Protein AF-A0A377DR94-F1 (afdb_monomer_lite)

Secondary structure (DSSP, 8-state):
--HHHHHHHHHHHTTS-HHHHHH----HHHHHT-HHHHHHHHHHHHHHHHHHHHHSPPGGG-----GGGS------PPPPPTT--HHHHHHT-HHHHHHHHHHHHHHHHHHHHHH-S---HHHHHHHHHHHHHHHHSSHHHHHHHHHHHHHHTHHHHHHHHHHHH--

InterPro domains:
  IPR006160 Short chain fatty acid transporter AtoE [PF02667] (21-165)
  IPR006160 Short chain fatty acid transporter AtoE [PTHR41983] (20-165)

Organism: Escherichia coli (NCBI:txid562)

pLDDT: mean 79.24, std 15.65, range [44.12, 96.25]

Radius of gyration: 23.61 Å; chains: 1; bounding box: 59×54×48 Å

Foldseek 3Di:
DVVVVVVVVVVVVPVPPPCCVVPNDDAPCCVCPDPVNVVVVVCCVVVVVVVVVVPDDDPVPDPDDDVVVVPPPPLLQDDDDPPDDPVVCCQNALVNLVVVLVVLVVVLVVCCVVVNPRDDPVSVVSVCVSVLSNVLSGNSSSVVVVVVVCVVCVVVVVVVCVVVVVD

Structure (mmCIF, N/CA/C/O backbone):
data_AF-A0A377DR94-F1
#
_entry.id   AF-A0A377DR94-F1
#
loop_
_atom_site.group_PDB
_atom_site.id
_atom_site.type_symbol
_atom_site.label_atom_id
_atom_site.label_alt_id
_atom_site.label_comp_id
_atom_site.label_asym_id
_atom_site.label_entity_id
_atom_site.label_seq_id
_atom_site.pdbx_PDB_ins_code
_atom_site.Cartn_x
_atom_site.Cartn_y
_atom_site.Cartn_z
_atom_site.occupancy
_atom_site.B_iso_or_equiv
_atom_site.auth_seq_id
_atom_site.auth_comp_id
_atom_site.auth_asym_id
_atom_site.auth_atom_id
_atom_site.pdbx_PDB_model_num
ATOM 1 N N . MET A 1 1 ? 35.499 15.294 22.877 1.00 47.72 1 MET A N 1
ATOM 2 C CA . MET A 1 1 ? 34.208 14.619 22.617 1.00 47.72 1 MET A CA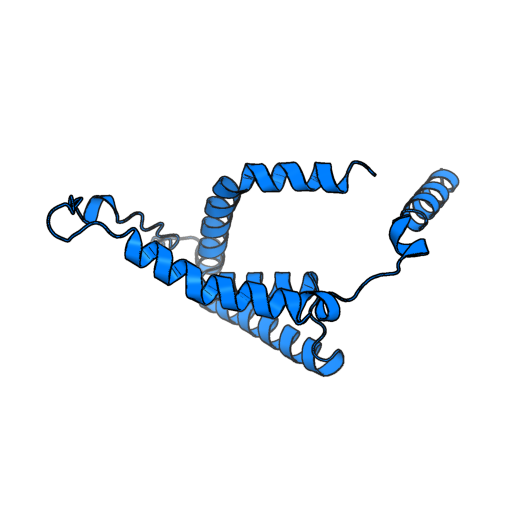 1
ATOM 3 C C . MET A 1 1 ? 33.549 15.036 21.291 1.00 47.72 1 MET A C 1
ATOM 5 O O . MET A 1 1 ? 32.654 14.334 20.855 1.00 47.72 1 MET A O 1
ATOM 9 N N . ALA A 1 2 ? 33.996 16.110 20.615 1.00 48.34 2 ALA A N 1
ATOM 10 C CA . ALA A 1 2 ? 33.492 16.495 19.284 1.00 48.34 2 ALA A CA 1
ATOM 11 C C . ALA A 1 2 ? 34.166 15.742 18.110 1.00 48.34 2 ALA A C 1
ATOM 13 O O . ALA A 1 2 ? 33.501 15.403 17.141 1.00 48.34 2 ALA A O 1
ATOM 14 N N . ALA A 1 3 ? 35.451 15.376 18.233 1.00 45.75 3 ALA A N 1
ATOM 15 C CA . ALA A 1 3 ? 36.200 14.695 17.164 1.00 45.75 3 ALA A CA 1
ATOM 16 C C . ALA A 1 3 ? 35.665 13.292 16.802 1.00 45.75 3 ALA A C 1
ATOM 18 O O . ALA A 1 3 ? 35.792 12.854 15.664 1.00 45.75 3 ALA A O 1
ATOM 19 N N . SER A 1 4 ? 35.023 12.599 17.748 1.00 52.62 4 SER A N 1
ATOM 20 C CA . SER A 1 4 ? 34.430 11.274 17.525 1.00 52.62 4 SER A CA 1
ATOM 21 C C . SER A 1 4 ? 33.108 11.322 16.752 1.00 52.62 4 SER A C 1
ATOM 23 O O . SER A 1 4 ? 32.740 10.338 16.120 1.00 52.62 4 SER A O 1
ATOM 25 N N . LEU A 1 5 ? 32.390 12.450 16.792 1.00 55.91 5 LEU A N 1
ATOM 26 C CA . LEU A 1 5 ? 31.126 12.634 16.072 1.00 55.91 5 LEU A CA 1
ATOM 27 C C . LEU A 1 5 ? 31.371 12.982 14.600 1.00 55.91 5 LEU A C 1
ATOM 29 O O . LEU A 1 5 ? 30.729 12.386 13.740 1.00 55.91 5 LEU A O 1
ATOM 33 N N . ASP A 1 6 ? 32.362 13.829 14.305 1.00 52.47 6 ASP A N 1
ATOM 34 C CA . ASP A 1 6 ? 32.765 14.129 12.923 1.00 52.47 6 ASP A CA 1
ATOM 35 C C . ASP A 1 6 ? 33.405 12.920 12.229 1.00 52.47 6 ASP A C 1
ATOM 37 O O . ASP A 1 6 ? 33.136 12.672 11.057 1.00 52.47 6 ASP A O 1
ATOM 41 N N . GLN A 1 7 ? 34.184 12.097 12.945 1.00 51.28 7 GLN A N 1
ATOM 42 C CA . GLN A 1 7 ? 34.688 10.830 12.399 1.00 51.28 7 GLN A CA 1
ATOM 43 C C . GLN A 1 7 ? 33.578 9.802 12.156 1.00 51.28 7 GLN A C 1
ATOM 45 O O . GLN A 1 7 ? 33.646 9.099 11.152 1.00 51.28 7 GLN A O 1
ATOM 50 N N . CYS A 1 8 ? 32.543 9.744 13.002 1.00 50.91 8 CYS A N 1
ATOM 51 C CA . CYS A 1 8 ? 31.351 8.924 12.752 1.00 50.91 8 CYS A CA 1
ATOM 52 C C . CYS A 1 8 ? 30.534 9.427 11.551 1.00 50.91 8 CYS A C 1
ATOM 54 O O . CYS A 1 8 ? 30.062 8.618 10.758 1.00 50.91 8 CYS A O 1
ATOM 56 N N . LEU A 1 9 ? 30.392 10.745 11.388 1.00 53.91 9 LEU A N 1
ATOM 57 C CA . LEU A 1 9 ? 29.721 11.358 10.236 1.00 53.91 9 LEU A CA 1
ATOM 58 C C . LEU A 1 9 ? 30.499 11.121 8.934 1.00 53.91 9 LEU A C 1
ATOM 60 O O . LEU A 1 9 ? 29.906 10.749 7.927 1.00 53.91 9 LEU A O 1
ATOM 64 N N . CYS A 1 10 ? 31.829 11.226 8.966 1.00 44.12 10 CYS A N 1
ATOM 65 C CA . CYS A 1 10 ? 32.697 10.913 7.826 1.00 44.12 10 CYS A CA 1
ATOM 66 C C . CYS A 1 10 ? 32.665 9.408 7.477 1.00 44.12 10 CYS A C 1
ATOM 68 O O . CYS A 1 10 ? 32.649 9.033 6.305 1.00 44.12 10 CYS A O 1
ATOM 70 N N . TRP A 1 11 ? 32.562 8.535 8.489 1.00 45.56 11 TRP A N 1
ATOM 71 C CA . TRP A 1 11 ? 32.326 7.095 8.320 1.00 45.56 11 TRP A CA 1
ATOM 72 C C . TRP A 1 11 ? 30.944 6.763 7.738 1.00 45.56 11 TRP A C 1
ATOM 74 O O . TRP A 1 11 ? 30.825 5.803 6.981 1.00 45.56 11 TRP A O 1
ATOM 84 N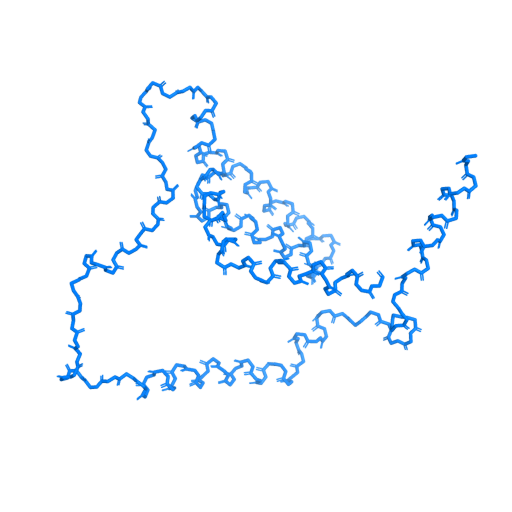 N . LEU A 1 12 ? 29.906 7.541 8.057 1.00 52.06 12 LEU A N 1
ATOM 85 C CA . LEU A 1 12 ? 28.565 7.401 7.474 1.00 52.06 12 LEU A CA 1
ATOM 86 C C . LEU A 1 12 ? 28.522 7.867 6.011 1.00 52.06 12 LEU A C 1
ATOM 88 O O . LEU A 1 12 ? 27.870 7.227 5.191 1.00 52.06 12 LEU A O 1
ATOM 92 N N . GLN A 1 13 ? 29.259 8.926 5.666 1.00 51.44 13 GLN A N 1
ATOM 93 C CA . GLN A 1 13 ? 29.323 9.469 4.304 1.00 51.44 13 GLN A CA 1
ATOM 94 C C . GLN A 1 13 ? 30.070 8.542 3.321 1.00 51.44 13 GLN A C 1
ATOM 96 O O . GLN A 1 13 ? 29.747 8.501 2.138 1.00 51.44 13 GLN A O 1
ATOM 101 N N . HIS A 1 14 ? 31.059 7.780 3.805 1.00 48.50 14 HIS A N 1
ATOM 102 C CA . HIS A 1 14 ? 31.871 6.852 3.003 1.00 48.50 14 HIS A CA 1
ATOM 103 C C . HIS A 1 14 ? 31.280 5.439 2.846 1.00 48.50 14 HIS A C 1
ATOM 105 O O . HIS A 1 14 ? 31.867 4.614 2.150 1.00 48.50 14 HIS A O 1
ATOM 111 N N . ARG A 1 15 ? 30.114 5.148 3.438 1.00 45.94 15 ARG A N 1
ATOM 112 C CA . ARG A 1 15 ? 29.371 3.888 3.230 1.00 45.94 15 ARG A CA 1
ATOM 113 C C . ARG A 1 15 ? 28.463 3.904 1.990 1.00 45.94 15 ARG A C 1
ATOM 115 O O . ARG A 1 15 ? 27.572 3.064 1.878 1.00 45.94 15 ARG A O 1
ATOM 122 N N . ALA A 1 16 ? 28.680 4.824 1.048 1.00 47.09 16 ALA A N 1
ATOM 123 C CA . ALA A 1 16 ? 28.167 4.643 -0.306 1.00 47.09 16 ALA A CA 1
ATOM 124 C C . ALA A 1 16 ? 28.729 3.319 -0.842 1.00 47.09 16 ALA A C 1
ATOM 126 O O . ALA A 1 16 ? 29.926 3.043 -0.734 1.00 47.09 16 ALA A O 1
ATOM 127 N N . THR A 1 17 ? 27.843 2.442 -1.297 1.00 53.16 17 THR A N 1
ATOM 128 C CA . THR A 1 17 ? 28.186 1.042 -1.563 1.00 53.16 17 THR A CA 1
ATOM 129 C C . THR A 1 17 ? 29.342 0.954 -2.576 1.00 53.16 17 THR A C 1
ATOM 131 O O . THR A 1 17 ? 29.347 1.710 -3.546 1.00 53.16 17 THR A O 1
ATOM 134 N N . PRO A 1 18 ? 30.322 0.038 -2.430 1.00 57.12 18 PRO A N 1
ATOM 135 C CA . PRO A 1 18 ? 31.430 -0.085 -3.386 1.00 57.12 18 PRO A CA 1
ATOM 136 C C . PRO A 1 18 ? 30.955 -0.241 -4.840 1.00 57.12 18 PRO A C 1
ATOM 138 O O . PRO A 1 18 ? 31.623 0.191 -5.771 1.00 57.12 18 PRO A O 1
ATOM 141 N N . VAL A 1 19 ? 29.765 -0.818 -5.030 1.00 58.41 19 VAL A N 1
ATOM 142 C CA . VAL A 1 19 ? 29.101 -0.975 -6.328 1.00 58.41 19 VAL A CA 1
ATOM 143 C C . VAL A 1 19 ? 28.509 0.325 -6.879 1.00 58.41 19 VAL A C 1
ATOM 145 O O . VAL A 1 19 ? 28.443 0.470 -8.090 1.00 58.41 19 VAL A O 1
ATOM 148 N N . GLU A 1 20 ? 28.144 1.302 -6.051 1.00 58.38 20 GLU A N 1
ATOM 149 C CA . GLU A 1 20 ? 27.655 2.614 -6.500 1.00 58.38 20 GLU A CA 1
ATOM 150 C C . GLU A 1 20 ? 28.777 3.443 -7.134 1.00 58.38 20 GLU A C 1
ATOM 152 O O . GLU A 1 20 ? 28.556 4.127 -8.129 1.00 58.38 20 GLU A O 1
ATOM 157 N N . HIS A 1 21 ? 30.006 3.324 -6.623 1.00 53.31 21 HIS A N 1
ATOM 158 C CA . HIS A 1 21 ? 31.184 3.979 -7.203 1.00 53.31 21 HIS A CA 1
ATOM 159 C C . HIS A 1 21 ? 31.672 3.324 -8.506 1.00 53.31 21 HIS A C 1
ATOM 161 O O . HIS A 1 21 ? 32.371 3.973 -9.281 1.00 53.31 21 HIS A O 1
ATOM 167 N N . ILE A 1 22 ? 31.312 2.058 -8.755 1.00 58.28 22 ILE A N 1
ATOM 168 C CA . ILE A 1 22 ? 31.776 1.286 -9.922 1.00 58.28 22 ILE A CA 1
ATOM 169 C C . ILE A 1 22 ? 30.686 1.170 -11.004 1.00 58.28 22 ILE A C 1
ATOM 171 O O . ILE A 1 22 ? 31.000 1.220 -12.190 1.00 58.28 22 ILE A O 1
ATOM 175 N N . ALA A 1 23 ? 29.417 1.019 -10.619 1.00 61.31 23 ALA A N 1
ATOM 176 C CA . ALA A 1 23 ? 28.292 0.738 -11.515 1.00 61.31 23 ALA A CA 1
ATOM 177 C C . ALA A 1 23 ? 27.213 1.839 -11.542 1.00 61.31 23 ALA A C 1
ATOM 179 O O . ALA A 1 23 ? 26.344 1.803 -12.411 1.00 61.31 23 ALA A O 1
ATOM 180 N N . GLY A 1 24 ? 27.275 2.831 -10.643 1.00 63.91 24 GLY A N 1
ATOM 181 C CA . GLY A 1 24 ? 26.256 3.877 -10.519 1.00 63.91 24 GLY A CA 1
ATOM 182 C C . GLY A 1 24 ? 24.902 3.359 -10.011 1.00 63.91 24 GLY A C 1
ATOM 183 O O . GLY A 1 24 ? 24.634 2.158 -9.962 1.00 63.91 24 GLY A O 1
ATOM 184 N N . LEU A 1 25 ? 24.022 4.276 -9.606 1.00 66.50 25 LEU A N 1
ATOM 185 C CA . LEU A 1 25 ? 22.625 3.956 -9.301 1.00 66.50 25 LEU A CA 1
ATOM 186 C C . LEU A 1 25 ? 21.860 3.732 -10.611 1.00 66.50 25 LEU A C 1
ATOM 188 O O . LEU A 1 25 ? 21.638 4.678 -11.364 1.00 66.50 25 LEU A O 1
ATOM 192 N N . ILE A 1 26 ? 21.435 2.493 -10.871 1.00 71.75 26 ILE A N 1
ATOM 193 C CA . ILE A 1 26 ? 20.556 2.182 -12.005 1.00 71.75 26 ILE A CA 1
ATOM 194 C C . ILE A 1 26 ? 19.122 2.594 -11.636 1.00 71.75 26 ILE A C 1
ATOM 196 O O . ILE A 1 26 ? 18.591 2.097 -10.636 1.00 71.75 26 ILE A O 1
ATOM 200 N N . PRO A 1 27 ? 18.463 3.467 -12.419 1.00 74.75 27 PRO A N 1
ATOM 201 C CA . PRO A 1 27 ? 17.080 3.843 -12.173 1.00 74.75 27 PRO A CA 1
ATOM 202 C C . PRO A 1 27 ? 16.140 2.631 -12.175 1.00 74.75 27 PRO A C 1
ATOM 204 O O . PRO A 1 27 ? 16.203 1.750 -13.034 1.00 74.75 27 PRO A O 1
ATOM 207 N N . VAL A 1 28 ? 15.189 2.620 -11.239 1.00 75.56 28 VAL A N 1
ATOM 208 C CA . VAL A 1 28 ? 14.149 1.579 -11.156 1.00 75.56 28 VAL A CA 1
ATOM 209 C C . VAL A 1 28 ? 13.320 1.513 -12.449 1.00 75.56 28 VAL A C 1
ATOM 211 O O . VAL A 1 28 ? 12.917 0.433 -12.873 1.00 75.56 28 VAL A O 1
ATOM 214 N N . GLY A 1 29 ? 13.118 2.648 -13.126 1.00 75.75 29 GLY A N 1
ATOM 215 C CA . GLY A 1 29 ? 12.416 2.700 -14.412 1.00 75.75 29 GLY A CA 1
ATOM 216 C C . GLY A 1 29 ? 13.093 1.875 -15.513 1.00 75.75 29 GLY A C 1
ATOM 217 O O . GLY A 1 29 ? 12.411 1.133 -16.217 1.00 75.75 29 GLY A O 1
ATOM 218 N N . ASP A 1 30 ? 14.423 1.926 -15.605 1.00 78.56 30 ASP A N 1
ATOM 219 C CA . ASP A 1 30 ? 15.184 1.244 -16.663 1.00 78.56 30 ASP A CA 1
ATOM 220 C C . ASP A 1 30 ? 15.189 -0.279 -16.485 1.00 78.56 30 ASP A C 1
ATOM 222 O O . ASP A 1 30 ? 15.283 -1.042 -17.446 1.00 78.56 30 ASP A O 1
ATOM 226 N N . THR A 1 31 ? 15.038 -0.737 -15.242 1.00 82.38 31 THR A N 1
ATOM 227 C CA . THR A 1 31 ? 14.959 -2.163 -14.919 1.00 82.38 31 THR A CA 1
ATOM 228 C C . THR A 1 31 ? 13.535 -2.692 -15.069 1.00 82.38 31 THR A C 1
ATOM 230 O O . THR A 1 31 ? 13.329 -3.675 -15.787 1.00 82.38 31 THR A O 1
ATOM 233 N N . LEU A 1 32 ? 12.537 -2.037 -14.464 1.00 81.31 32 LEU A N 1
ATOM 234 C CA . LEU A 1 32 ? 11.139 -2.485 -14.498 1.00 81.31 32 LEU A CA 1
ATOM 235 C C . LEU A 1 32 ? 10.561 -2.524 -15.916 1.00 81.31 32 LEU A C 1
ATOM 237 O O . LEU A 1 32 ? 9.884 -3.490 -16.264 1.00 81.31 32 LEU A O 1
ATOM 241 N N . PHE A 1 33 ? 10.854 -1.517 -16.744 1.00 83.62 33 PHE A N 1
ATOM 242 C CA . PHE A 1 33 ? 10.315 -1.418 -18.105 1.00 83.62 33 PHE A CA 1
ATOM 243 C C . PHE A 1 33 ? 11.219 -2.040 -19.179 1.00 83.62 33 PHE A C 1
ATOM 245 O O . PHE A 1 33 ? 10.997 -1.831 -20.373 1.00 83.62 33 PHE A O 1
ATOM 252 N N . SER A 1 34 ? 12.220 -2.837 -18.793 1.00 88.69 34 SER A N 1
ATOM 253 C CA . SER A 1 34 ? 13.026 -3.578 -19.765 1.00 88.69 34 SER A CA 1
ATOM 254 C C . SER A 1 34 ? 12.183 -4.634 -20.496 1.00 88.69 34 SER A C 1
ATOM 256 O O . SER A 1 34 ? 11.329 -5.301 -19.905 1.00 88.69 34 SER A O 1
ATOM 258 N N . GLY A 1 35 ? 12.440 -4.831 -21.794 1.00 90.38 35 GLY A N 1
ATOM 259 C CA . GLY A 1 35 ? 11.666 -5.767 -22.622 1.00 90.38 35 GLY A CA 1
ATOM 260 C C . GLY A 1 35 ? 11.666 -7.207 -22.090 1.00 90.38 35 GLY A C 1
ATOM 261 O O . GLY A 1 35 ? 10.661 -7.906 -22.204 1.00 90.38 35 GLY A O 1
ATOM 262 N N . PHE A 1 36 ? 12.756 -7.627 -21.440 1.00 90.75 36 PHE A N 1
ATOM 263 C CA . PHE A 1 36 ? 12.856 -8.938 -20.796 1.00 90.75 36 PHE A CA 1
ATOM 264 C C . PHE A 1 36 ? 11.908 -9.071 -19.594 1.00 90.75 36 PHE A C 1
ATOM 266 O O . PHE A 1 36 ? 11.172 -10.055 -19.503 1.00 90.75 36 PHE A O 1
ATOM 273 N N . ASN A 1 37 ? 11.857 -8.062 -18.715 1.00 90.62 37 ASN A N 1
ATOM 274 C CA . ASN A 1 37 ? 10.941 -8.060 -17.571 1.00 90.62 37 ASN A CA 1
ATOM 275 C C . ASN A 1 37 ? 9.476 -7.989 -18.009 1.00 90.62 37 ASN A C 1
ATOM 277 O O . ASN A 1 37 ? 8.639 -8.700 -17.449 1.00 90.62 37 ASN A O 1
ATOM 281 N N . ILE A 1 38 ? 9.162 -7.201 -19.041 1.00 92.81 38 ILE A N 1
ATOM 282 C CA . ILE A 1 38 ? 7.807 -7.138 -19.603 1.00 92.81 38 ILE A CA 1
ATOM 283 C C . ILE A 1 38 ? 7.403 -8.501 -20.178 1.00 92.81 38 ILE A C 1
ATOM 285 O O . ILE A 1 38 ? 6.312 -8.987 -19.878 1.00 92.81 38 ILE A O 1
ATOM 289 N N . PHE A 1 39 ? 8.281 -9.150 -20.950 1.00 94.75 39 PHE A N 1
ATOM 290 C CA . PHE A 1 39 ? 8.015 -10.474 -21.513 1.00 94.75 39 PHE A CA 1
ATOM 291 C C . PHE A 1 39 ? 7.724 -11.513 -20.425 1.00 94.75 39 PHE A C 1
ATOM 293 O O . PHE A 1 39 ? 6.699 -12.191 -20.492 1.00 94.75 39 PHE A O 1
ATOM 300 N N . ILE A 1 40 ? 8.575 -11.604 -19.395 1.00 93.25 40 ILE A N 1
ATOM 301 C CA . ILE A 1 40 ? 8.372 -12.537 -18.276 1.00 93.25 40 ILE A CA 1
ATOM 302 C C . ILE A 1 40 ? 7.070 -12.229 -17.536 1.00 93.25 40 ILE A C 1
ATOM 304 O O . ILE A 1 40 ? 6.301 -13.142 -17.246 1.00 93.25 40 ILE A O 1
ATOM 308 N N . THR A 1 41 ? 6.792 -10.955 -17.255 1.00 92.94 41 THR A N 1
ATOM 309 C CA . THR A 1 41 ? 5.575 -10.543 -16.543 1.00 92.94 41 THR A CA 1
ATOM 310 C C . THR A 1 41 ? 4.318 -10.953 -17.307 1.00 92.94 41 THR A C 1
ATOM 312 O O . THR A 1 41 ? 3.423 -11.575 -16.736 1.00 92.94 41 THR A O 1
ATOM 315 N N . VAL A 1 42 ? 4.258 -10.669 -18.612 1.00 94.62 42 VAL A N 1
ATOM 316 C CA . VAL A 1 42 ? 3.126 -11.062 -19.466 1.00 94.62 42 VAL A CA 1
ATOM 317 C C . VAL A 1 42 ? 3.018 -12.582 -19.563 1.00 94.62 42 VAL A C 1
ATOM 319 O O . VAL A 1 42 ? 1.919 -13.124 -19.444 1.00 94.62 42 VAL A O 1
ATOM 322 N N . ALA A 1 43 ? 4.142 -13.284 -19.719 1.00 95.38 43 ALA A N 1
ATOM 323 C CA . ALA A 1 43 ? 4.157 -14.740 -19.736 1.00 95.38 43 ALA A CA 1
ATOM 324 C C . ALA A 1 43 ? 3.576 -15.318 -18.438 1.00 95.38 43 ALA A C 1
ATOM 326 O O . ALA A 1 43 ? 2.717 -16.191 -18.504 1.00 95.38 43 ALA A O 1
ATOM 327 N N . LEU A 1 44 ? 3.955 -14.798 -17.266 1.00 93.75 44 LEU A N 1
ATOM 328 C CA . LEU A 1 44 ? 3.399 -15.236 -15.982 1.00 93.75 44 LEU A CA 1
ATOM 329 C C . LEU A 1 44 ? 1.899 -14.943 -15.865 1.00 93.75 44 LEU A C 1
ATOM 331 O O . LEU A 1 44 ? 1.155 -15.820 -15.432 1.00 93.75 44 LEU A O 1
ATOM 335 N N . ILE A 1 45 ? 1.442 -13.763 -16.297 1.00 95.25 45 ILE A N 1
ATOM 336 C CA . ILE A 1 45 ? 0.015 -13.395 -16.289 1.00 95.25 45 ILE A CA 1
ATOM 337 C C . ILE A 1 45 ? -0.824 -14.358 -17.139 1.00 95.25 45 ILE A C 1
ATOM 339 O O . ILE A 1 45 ? -1.966 -14.635 -16.785 1.00 95.25 45 ILE A O 1
ATOM 343 N N . VAL A 1 46 ? -0.282 -14.886 -18.240 1.00 94.62 46 VAL A N 1
ATOM 344 C CA . VAL A 1 46 ? -0.997 -15.823 -19.125 1.00 94.62 46 VAL A CA 1
ATOM 345 C C . VAL A 1 46 ? -0.855 -17.274 -18.657 1.00 94.62 46 VAL A C 1
ATOM 347 O O . VAL A 1 46 ? -1.833 -18.019 -18.612 1.00 94.62 46 VAL A O 1
ATOM 350 N N . VAL A 1 47 ? 0.359 -17.690 -18.299 1.00 94.50 47 VAL A N 1
ATOM 351 C CA . VAL A 1 47 ? 0.678 -19.082 -17.963 1.00 94.50 47 VAL A CA 1
ATOM 352 C C . VAL A 1 47 ? 0.113 -19.467 -16.598 1.00 94.50 47 VAL A C 1
ATOM 354 O O . VAL A 1 47 ? -0.434 -20.559 -16.467 1.00 94.50 47 VAL A O 1
ATOM 357 N N . MET A 1 48 ? 0.184 -18.583 -15.596 1.00 91.62 48 MET A N 1
ATOM 358 C CA . MET A 1 48 ? -0.311 -18.869 -14.246 1.00 91.62 48 MET A CA 1
ATOM 359 C C . MET A 1 48 ? -1.797 -19.271 -14.236 1.00 91.62 48 MET A C 1
ATOM 361 O O . MET A 1 48 ? -2.080 -20.381 -13.788 1.00 91.62 48 MET A O 1
ATOM 365 N N . PRO A 1 49 ? -2.755 -18.481 -14.766 1.00 91.00 49 PRO A N 1
ATOM 366 C CA . PRO A 1 49 ? -4.161 -18.879 -14.751 1.00 91.00 49 PRO A CA 1
ATOM 367 C C . PRO A 1 49 ? -4.422 -20.130 -15.594 1.00 91.00 49 PRO A C 1
ATOM 369 O O . PRO A 1 49 ? -5.315 -20.909 -15.261 1.00 91.00 49 PRO A O 1
ATOM 372 N N . PHE A 1 50 ? -3.644 -20.360 -16.657 1.00 92.38 50 PHE A N 1
ATOM 373 C CA . PHE A 1 50 ? -3.768 -21.565 -17.473 1.00 92.38 50 PHE A CA 1
ATOM 374 C C . PHE A 1 50 ? -3.379 -22.819 -16.682 1.00 92.38 50 PHE A C 1
ATOM 376 O O . PHE A 1 50 ? -4.148 -23.780 -16.635 1.00 92.38 50 PHE A O 1
ATOM 383 N N . ILE A 1 51 ? -2.239 -22.783 -15.989 1.00 90.56 51 ILE A N 1
ATOM 384 C CA . ILE A 1 51 ? -1.795 -23.875 -15.118 1.00 90.56 51 ILE A CA 1
ATOM 385 C C . ILE A 1 51 ? -2.776 -24.063 -13.960 1.00 90.56 51 ILE A C 1
ATOM 387 O O . ILE A 1 51 ? -3.227 -25.183 -13.733 1.00 90.56 51 ILE A O 1
ATOM 391 N N . THR A 1 52 ? -3.182 -22.991 -13.270 1.00 88.12 52 THR A N 1
ATOM 392 C CA . THR A 1 52 ? -4.166 -23.077 -12.179 1.00 88.12 52 THR A CA 1
ATOM 393 C C . THR A 1 52 ? -5.478 -23.696 -12.660 1.00 88.12 52 THR A C 1
ATOM 395 O O . THR A 1 52 ? -6.064 -24.515 -11.956 1.00 88.12 52 THR A O 1
ATOM 398 N N . ARG A 1 53 ? -5.917 -23.387 -13.887 1.00 85.38 53 ARG A N 1
ATOM 399 C CA . ARG A 1 53 ? -7.096 -24.013 -14.496 1.00 85.38 53 ARG A CA 1
ATOM 400 C C . ARG A 1 53 ? -6.892 -25.495 -14.795 1.00 85.38 53 ARG A C 1
ATOM 402 O O . ARG A 1 53 ? -7.823 -26.266 -14.592 1.00 85.38 53 ARG A O 1
ATOM 409 N N . MET A 1 54 ? -5.713 -25.901 -15.260 1.00 86.44 54 MET A N 1
ATOM 410 C CA . MET A 1 54 ? -5.390 -27.317 -15.477 1.00 86.44 54 MET A CA 1
ATOM 411 C C . MET A 1 54 ? -5.279 -28.105 -14.166 1.00 86.44 54 MET A C 1
ATOM 413 O O . MET A 1 54 ? -5.553 -29.301 -14.155 1.00 86.44 54 MET A O 1
ATOM 417 N N . MET A 1 55 ? -4.897 -27.442 -13.071 1.00 84.25 55 MET A N 1
ATOM 418 C CA . MET A 1 55 ? -4.809 -28.030 -11.733 1.00 84.25 55 MET A CA 1
ATOM 419 C C . MET A 1 55 ? -6.161 -28.110 -11.010 1.00 84.25 55 MET A C 1
ATOM 421 O O . MET A 1 55 ? -6.237 -28.765 -9.971 1.00 84.25 55 MET A O 1
ATOM 425 N N . MET A 1 56 ? -7.224 -27.473 -11.522 1.00 77.81 56 MET A N 1
ATOM 426 C CA . MET A 1 56 ? -8.553 -27.610 -10.925 1.00 77.81 56 MET A CA 1
ATOM 427 C C . MET A 1 56 ? -9.073 -29.046 -11.120 1.00 77.81 56 MET A C 1
ATOM 429 O O . MET A 1 56 ? -9.210 -29.491 -12.265 1.00 77.81 56 MET A O 1
ATOM 433 N N . PRO A 1 57 ? -9.380 -29.780 -10.032 1.00 71.31 57 PRO A N 1
ATOM 434 C CA . PRO A 1 57 ? -9.943 -31.121 -10.125 1.00 71.31 57 PRO A CA 1
ATOM 435 C C . PRO A 1 57 ? -11.319 -31.089 -10.800 1.00 71.31 57 PRO A C 1
ATOM 437 O O . PRO A 1 57 ? -12.024 -30.076 -10.796 1.00 71.31 57 PRO A O 1
ATOM 440 N N . LYS A 1 58 ? -11.710 -32.214 -11.409 1.00 71.38 58 LYS A N 1
ATOM 441 C CA . LYS A 1 58 ? -13.021 -32.338 -12.057 1.00 71.38 58 LYS A CA 1
ATOM 442 C C . LYS A 1 58 ? -14.133 -32.150 -11.011 1.00 71.38 58 LYS A C 1
ATOM 444 O O . LYS A 1 58 ? -13.944 -32.560 -9.867 1.00 71.38 58 LYS A O 1
ATOM 449 N N . PRO A 1 59 ? -15.310 -31.612 -11.390 1.00 62.91 59 PRO A N 1
ATOM 450 C CA . PRO A 1 59 ? -16.420 -31.348 -10.465 1.00 62.91 59 PRO A CA 1
ATOM 451 C C . PRO A 1 59 ? -16.864 -32.554 -9.620 1.00 62.91 59 PRO A C 1
ATOM 453 O O . PRO A 1 59 ? -17.497 -32.375 -8.588 1.00 62.91 59 PRO A O 1
ATOM 456 N N . SER A 1 60 ? -16.540 -33.774 -10.060 1.00 61.59 60 SER A N 1
ATOM 457 C CA . SER A 1 60 ? -16.835 -35.037 -9.380 1.00 61.59 60 SER A CA 1
ATOM 458 C C . SER A 1 60 ? -15.981 -35.318 -8.137 1.00 61.59 60 SER A C 1
ATOM 460 O O . SER A 1 60 ? -16.419 -36.099 -7.302 1.00 61.59 60 SER A O 1
ATOM 462 N N . ASP A 1 61 ? -14.809 -34.686 -7.999 1.00 61.81 61 ASP A N 1
ATOM 463 C CA . ASP A 1 61 ? -13.867 -34.899 -6.882 1.00 61.81 61 ASP A CA 1
ATOM 464 C C . ASP A 1 61 ? -13.784 -33.677 -5.947 1.00 61.81 61 ASP A C 1
ATOM 466 O O . ASP A 1 61 ? -12.885 -33.560 -5.112 1.00 61.81 61 ASP A O 1
ATOM 470 N N . VAL A 1 62 ? -14.713 -32.726 -6.097 1.00 64.56 62 VAL A N 1
ATOM 471 C CA . VAL A 1 62 ? -14.755 -31.509 -5.283 1.00 64.56 62 VAL A CA 1
ATOM 472 C C . VAL A 1 62 ? -15.371 -31.841 -3.925 1.00 64.56 62 VAL A C 1
ATOM 474 O O . VAL A 1 62 ? -16.588 -31.936 -3.779 1.00 64.56 62 VAL A O 1
ATOM 477 N N . VAL A 1 63 ? -14.522 -31.996 -2.909 1.00 65.50 63 VAL A N 1
ATOM 478 C CA . VAL A 1 63 ? -14.957 -32.069 -1.509 1.00 65.50 63 VAL A CA 1
ATOM 479 C C . VAL A 1 63 ? -15.343 -30.659 -1.061 1.00 65.50 63 VAL A C 1
ATOM 481 O O . VAL A 1 63 ? -14.487 -29.826 -0.770 1.00 65.50 63 VAL A O 1
ATOM 484 N N . SER A 1 64 ? -16.642 -30.366 -1.042 1.00 61.81 64 SER A N 1
ATOM 485 C CA . SER A 1 64 ? -17.162 -29.085 -0.564 1.00 61.81 64 SER A CA 1
ATOM 486 C C . SER A 1 64 ? -17.082 -29.015 0.964 1.00 61.81 64 SER A C 1
ATOM 488 O O . SER A 1 64 ? -17.828 -29.704 1.661 1.00 61.81 64 SER A O 1
ATOM 490 N N . ILE A 1 65 ? -16.179 -28.182 1.480 1.00 61.88 65 ILE A N 1
ATOM 491 C CA . ILE A 1 65 ? -16.141 -27.779 2.892 1.00 61.88 65 ILE A CA 1
ATOM 492 C C . ILE A 1 65 ? -17.314 -26.817 3.146 1.00 61.88 65 ILE A C 1
ATOM 494 O O . ILE A 1 65 ? -17.647 -26.018 2.269 1.00 61.88 65 ILE A 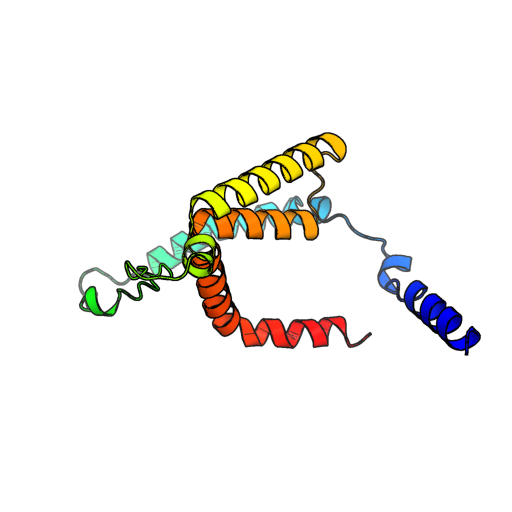O 1
ATOM 498 N N . ASP A 1 66 ? -17.948 -26.896 4.324 1.00 67.19 66 ASP A N 1
ATOM 499 C CA . ASP A 1 66 ? -18.996 -25.950 4.733 1.00 67.19 66 ASP A CA 1
ATOM 500 C C . ASP A 1 66 ? -18.459 -24.510 4.585 1.00 67.19 66 ASP A C 1
ATOM 502 O O . ASP A 1 66 ? -17.458 -24.173 5.229 1.00 67.19 66 ASP A O 1
ATOM 506 N N . PRO A 1 67 ? -19.083 -23.653 3.751 1.00 64.06 67 PRO A N 1
ATOM 507 C CA . PRO A 1 67 ? -18.622 -22.290 3.494 1.00 64.06 67 PRO A CA 1
ATOM 508 C C . PRO A 1 67 ? -18.378 -21.481 4.769 1.00 64.06 67 PRO A C 1
ATOM 510 O O . PRO A 1 67 ? -17.532 -20.595 4.772 1.00 64.06 67 PRO A O 1
ATOM 513 N N . LYS A 1 68 ? -19.064 -21.814 5.870 1.00 64.38 68 LYS A N 1
ATOM 514 C CA . LYS A 1 68 ? -18.900 -21.150 7.168 1.00 64.38 68 LYS A CA 1
ATOM 515 C C . LYS A 1 68 ? -17.543 -21.396 7.834 1.00 64.38 68 LYS A C 1
ATOM 517 O O . LYS A 1 68 ? -17.105 -20.546 8.597 1.00 64.38 68 LYS A O 1
ATOM 522 N N . LEU A 1 69 ? -16.870 -22.514 7.548 1.00 62.62 69 LEU A N 1
ATOM 523 C CA . LEU A 1 69 ? -15.502 -22.796 8.021 1.00 62.62 69 LEU A CA 1
ATOM 524 C C . LEU A 1 69 ? -14.433 -22.060 7.194 1.00 62.62 69 LEU A C 1
ATOM 526 O O . LEU A 1 69 ? -13.307 -21.912 7.655 1.00 62.62 69 LEU A O 1
ATOM 530 N N . LEU A 1 70 ? -14.791 -21.601 5.990 1.00 60.81 70 LEU A N 1
ATOM 531 C CA . LEU A 1 70 ? -13.933 -20.842 5.071 1.00 60.81 70 LEU A CA 1
ATOM 532 C C . LEU A 1 70 ? -14.136 -19.323 5.179 1.00 60.81 70 LEU A C 1
ATOM 534 O O . LEU A 1 70 ? -13.398 -18.562 4.554 1.00 60.81 70 LEU A O 1
ATOM 538 N N . MET A 1 71 ? -15.118 -18.870 5.964 1.00 57.38 71 MET A N 1
ATOM 539 C CA . MET A 1 71 ? -15.275 -17.463 6.331 1.00 57.38 71 MET A CA 1
ATOM 540 C C . MET A 1 71 ? -14.226 -17.095 7.383 1.00 57.38 71 MET A C 1
ATOM 542 O O . MET A 1 71 ? -14.542 -16.810 8.534 1.00 57.38 71 MET A O 1
ATOM 546 N N . GLU A 1 72 ? -12.956 -17.078 6.988 1.00 60.41 72 GLU A N 1
ATOM 547 C CA . GLU A 1 72 ? -11.916 -16.366 7.728 1.00 60.41 72 GLU A CA 1
ATOM 548 C C . GLU A 1 72 ? -12.048 -14.871 7.406 1.00 60.41 72 GLU A C 1
ATOM 550 O O . GLU A 1 72 ? -11.180 -14.232 6.814 1.00 60.41 72 GLU A O 1
ATOM 555 N N . GLU A 1 73 ? -13.213 -14.307 7.725 1.00 58.06 73 GLU A N 1
ATOM 556 C CA . GLU A 1 73 ? -13.424 -12.874 7.635 1.00 58.06 73 GLU A CA 1
ATOM 557 C C . GLU A 1 73 ? -12.713 -12.262 8.832 1.00 58.06 73 GLU A C 1
ATOM 559 O O . GLU A 1 73 ? -13.247 -12.181 9.939 1.00 58.06 73 GLU A O 1
ATOM 564 N N . ALA A 1 74 ? -11.465 -11.855 8.617 1.00 59.91 74 ALA A N 1
ATOM 565 C CA . ALA A 1 74 ? -10.800 -10.933 9.511 1.00 59.91 74 ALA A CA 1
ATOM 566 C C . ALA A 1 74 ? -11.547 -9.590 9.440 1.00 59.91 74 ALA A C 1
ATOM 568 O O . ALA A 1 74 ? -11.148 -8.663 8.735 1.00 59.91 74 ALA A O 1
ATOM 569 N N . ASP A 1 75 ? -12.689 -9.504 10.124 1.00 68.19 75 ASP A N 1
ATOM 570 C CA . ASP A 1 75 ? -13.393 -8.247 10.307 1.00 68.19 75 ASP A CA 1
ATOM 571 C C . ASP A 1 75 ? -12.545 -7.377 11.234 1.00 68.19 75 ASP A C 1
ATOM 573 O O . ASP A 1 75 ? -12.515 -7.524 12.457 1.00 68.19 75 ASP A O 1
ATOM 577 N N . PHE A 1 76 ? -11.767 -6.490 10.620 1.00 77.56 76 PHE A N 1
ATOM 578 C CA . PHE A 1 76 ? -10.929 -5.538 11.336 1.00 77.56 76 PHE A CA 1
ATOM 579 C C . PHE A 1 76 ? -11.728 -4.325 11.840 1.00 77.56 76 PHE A C 1
ATOM 581 O O . PHE A 1 76 ? -11.163 -3.478 12.545 1.00 77.56 76 PHE A O 1
ATOM 588 N N . GLN A 1 77 ? -13.019 -4.217 11.490 1.00 77.56 77 GLN A N 1
ATOM 589 C CA . GLN A 1 77 ? -13.892 -3.142 11.950 1.00 77.56 77 GLN A CA 1
ATOM 590 C C . GLN A 1 77 ? -14.352 -3.424 13.380 1.00 77.56 77 GLN A C 1
ATOM 592 O O . GLN A 1 77 ? -14.963 -4.447 13.680 1.00 77.56 77 GLN A O 1
ATOM 597 N N . LYS A 1 78 ? -14.105 -2.477 14.285 1.00 77.00 78 LYS A N 1
ATOM 598 C CA . LYS A 1 78 ? -14.637 -2.554 15.645 1.00 77.00 78 LYS A CA 1
ATOM 599 C C . LYS A 1 78 ? -16.008 -1.883 15.695 1.00 77.00 78 LYS A C 1
ATOM 601 O O . LYS A 1 78 ? -16.143 -0.720 15.319 1.00 77.00 78 LYS A O 1
ATOM 606 N N . GLN A 1 79 ? -17.020 -2.578 16.216 1.00 72.75 79 GLN A N 1
ATOM 607 C CA . GLN A 1 79 ? -18.271 -1.923 16.602 1.00 72.75 79 GLN A CA 1
ATOM 608 C C . GLN A 1 79 ? -18.059 -1.179 17.923 1.00 72.75 79 GLN A C 1
ATOM 610 O O . GLN A 1 79 ? -17.721 -1.791 18.937 1.00 72.75 79 GLN A O 1
ATOM 615 N N . LEU A 1 80 ? -18.220 0.147 17.911 1.00 73.31 80 LEU A N 1
ATOM 616 C CA . LEU A 1 80 ? -18.046 0.947 19.120 1.00 73.31 80 LEU A CA 1
ATOM 617 C C . LEU A 1 80 ? -19.284 0.859 20.024 1.00 73.31 80 LEU A C 1
ATOM 619 O O . LEU A 1 80 ? -20.405 1.038 19.538 1.00 73.31 80 LEU A O 1
ATOM 623 N N . PRO A 1 81 ? -19.098 0.658 21.342 1.00 71.62 81 PRO A N 1
ATOM 624 C CA . PRO A 1 81 ? -20.150 0.873 22.328 1.00 71.62 81 PRO A CA 1
ATOM 625 C C . PRO A 1 81 ? -20.658 2.319 22.275 1.00 71.62 81 PRO A C 1
ATOM 627 O O . PRO A 1 81 ? -19.900 3.245 21.978 1.00 71.62 81 PRO A O 1
ATOM 630 N N . LYS A 1 82 ? -21.933 2.540 22.618 1.00 68.12 82 LYS A N 1
ATOM 631 C CA . LYS A 1 82 ? -22.521 3.893 22.661 1.00 68.12 82 LYS A CA 1
ATOM 632 C C . LYS A 1 82 ? -21.812 4.823 23.660 1.00 68.12 82 LYS A C 1
ATOM 634 O O . LYS A 1 82 ? -21.790 6.029 23.430 1.00 68.12 82 LYS A O 1
ATOM 639 N N . ASP A 1 83 ? -21.174 4.250 24.680 1.00 76.19 83 ASP A N 1
ATOM 640 C CA . ASP A 1 83 ? -20.443 4.959 25.739 1.00 76.19 83 ASP A CA 1
ATOM 641 C C . ASP A 1 83 ? -18.929 5.067 25.471 1.00 76.19 83 ASP A C 1
ATOM 643 O O . ASP A 1 83 ? -18.151 5.350 26.381 1.00 76.19 83 ASP A O 1
ATOM 647 N N . ALA A 1 84 ? -18.479 4.813 24.235 1.00 77.12 84 ALA A N 1
ATOM 648 C CA . ALA A 1 84 ? -17.060 4.874 23.902 1.00 77.12 84 ALA A CA 1
ATOM 649 C C . ALA A 1 84 ? -16.486 6.292 24.116 1.00 77.12 84 ALA A C 1
ATOM 651 O O . ALA A 1 84 ? -17.112 7.281 23.701 1.00 77.12 84 ALA A O 1
ATOM 652 N N . PRO A 1 85 ? -15.284 6.409 24.712 1.00 85.25 85 PRO A N 1
ATOM 653 C CA . PRO A 1 85 ? -14.639 7.692 24.934 1.00 85.25 85 PRO A CA 1
ATOM 654 C C . PRO A 1 85 ? -14.412 8.437 23.607 1.00 85.25 85 PRO A C 1
ATOM 656 O O . PRO A 1 85 ? -14.232 7.818 22.553 1.00 85.25 85 PRO A O 1
ATOM 659 N N . PRO A 1 86 ? -14.403 9.781 23.630 1.00 79.62 86 PRO A N 1
ATOM 660 C CA . PRO A 1 86 ? -14.290 10.589 22.417 1.00 79.62 86 PRO A CA 1
ATOM 661 C C . PRO A 1 86 ? -12.996 10.331 21.630 1.00 79.62 86 PRO A C 1
ATOM 663 O O . PRO A 1 86 ? -13.012 10.444 20.407 1.00 79.62 86 PRO A O 1
ATOM 666 N N . SER A 1 87 ? -11.906 9.938 22.299 1.00 84.00 87 SER A N 1
ATOM 667 C CA . SER A 1 87 ? -10.649 9.531 21.657 1.00 84.00 87 SER A CA 1
ATOM 668 C C . SER A 1 87 ? -10.819 8.276 20.799 1.00 84.00 87 SER A C 1
ATOM 670 O O . SER A 1 87 ? -10.474 8.281 19.622 1.00 84.00 87 SER A O 1
ATOM 672 N N . GLU A 1 88 ? -11.440 7.232 21.344 1.00 83.25 88 GLU A N 1
ATOM 673 C CA . GLU A 1 88 ? -11.665 5.969 20.636 1.00 83.25 88 GLU A CA 1
ATOM 674 C C . GLU A 1 88 ? -12.630 6.147 19.454 1.00 83.25 88 GLU A C 1
ATOM 676 O O . GLU A 1 88 ? -12.446 5.570 18.383 1.00 83.25 88 GLU A O 1
ATOM 681 N N . ARG A 1 89 ? -13.630 7.026 19.603 1.00 80.75 89 ARG A N 1
ATOM 682 C CA . ARG A 1 89 ? -14.536 7.400 18.505 1.00 80.75 89 ARG A CA 1
ATOM 683 C C . ARG A 1 89 ? -13.824 8.137 17.374 1.00 80.75 89 ARG A C 1
ATOM 685 O O . ARG A 1 89 ? -14.237 8.008 16.223 1.00 80.75 89 ARG A O 1
ATOM 692 N N . LEU A 1 90 ? -12.794 8.921 17.687 1.00 84.06 90 LEU A N 1
ATOM 693 C CA . LEU A 1 90 ? -12.001 9.640 16.694 1.00 84.06 90 LEU A CA 1
ATOM 694 C C . LEU A 1 90 ? -11.091 8.679 15.917 1.00 84.06 90 LEU A C 1
ATOM 696 O O . LEU A 1 90 ? -11.026 8.754 14.692 1.00 84.06 90 LEU A O 1
ATOM 700 N N . GLU A 1 91 ? -10.458 7.739 16.616 1.00 85.31 91 GLU A N 1
ATOM 701 C CA . GLU A 1 91 ? -9.575 6.714 16.044 1.00 85.31 91 GLU A CA 1
ATOM 702 C C . GLU A 1 91 ? -10.307 5.671 15.184 1.00 85.31 91 GLU A C 1
ATOM 704 O O . GLU A 1 91 ? -9.702 5.046 14.315 1.00 85.31 91 GLU A O 1
ATOM 709 N N . GLU A 1 92 ? -11.614 5.502 15.386 1.00 89.00 92 GLU A N 1
ATOM 710 C CA . GLU A 1 92 ? -12.491 4.683 14.537 1.00 89.00 92 GLU A CA 1
ATOM 711 C C . GLU A 1 92 ? -13.347 5.518 13.568 1.00 89.00 92 GLU A C 1
ATOM 713 O O . GLU A 1 92 ? -14.271 5.017 12.921 1.00 89.00 92 GLU A O 1
ATOM 718 N N . SER A 1 93 ? -13.057 6.814 13.437 1.00 88.31 93 SER A N 1
ATOM 719 C CA . SER A 1 93 ? -13.802 7.690 12.539 1.00 88.31 93 SER A CA 1
ATOM 720 C C . SER A 1 93 ? -13.350 7.528 11.091 1.00 88.31 93 SER A C 1
ATOM 722 O O . SER A 1 93 ? -12.189 7.745 10.741 1.00 88.31 93 SER A O 1
ATOM 724 N N . ARG A 1 94 ? -14.312 7.262 10.202 1.00 88.75 94 ARG A N 1
ATOM 725 C CA . ARG A 1 94 ? -14.078 7.239 8.748 1.00 88.75 94 ARG A CA 1
ATOM 726 C C . ARG A 1 94 ? -13.739 8.613 8.180 1.00 88.75 94 ARG A C 1
ATOM 728 O O . ARG A 1 94 ? -13.013 8.715 7.198 1.00 88.75 94 ARG A O 1
ATOM 735 N N . ILE A 1 95 ? -14.256 9.673 8.802 1.00 90.56 95 ILE A N 1
ATOM 736 C CA . ILE A 1 95 ? -14.003 11.055 8.377 1.00 90.56 95 ILE A CA 1
ATOM 737 C C . ILE A 1 95 ? -12.518 11.375 8.552 1.00 90.56 95 ILE A C 1
ATOM 739 O O . ILE A 1 95 ? -11.913 11.969 7.665 1.00 90.56 95 ILE A O 1
ATOM 743 N N . LEU A 1 96 ? -11.917 10.921 9.657 1.00 89.81 96 LEU A N 1
ATOM 744 C CA . LEU A 1 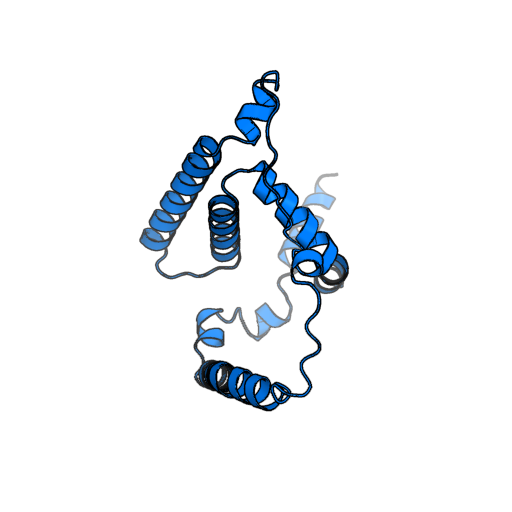96 ? -10.495 11.119 9.914 1.00 89.81 96 LEU A CA 1
ATOM 745 C C . LEU A 1 96 ? -9.637 10.440 8.837 1.00 89.81 96 LEU A C 1
ATOM 747 O O . LEU A 1 96 ? -8.756 11.081 8.267 1.00 89.81 96 LEU A O 1
ATOM 751 N N . THR A 1 97 ? -9.949 9.187 8.490 1.00 93.00 97 THR A N 1
ATOM 752 C CA . THR A 1 97 ? -9.300 8.480 7.374 1.00 93.00 97 THR A CA 1
ATOM 753 C C . THR A 1 97 ? -9.444 9.227 6.053 1.00 93.00 97 THR A C 1
ATOM 755 O O . THR A 1 97 ? -8.464 9.351 5.324 1.00 93.00 97 THR A O 1
ATOM 758 N N . LEU A 1 98 ? -10.634 9.739 5.733 1.00 93.62 98 LEU A N 1
ATOM 759 C CA . LEU A 1 98 ? -10.857 10.468 4.483 1.00 93.62 98 LEU A CA 1
ATOM 760 C C . LEU A 1 98 ? -10.052 11.767 4.422 1.00 93.62 98 LEU A C 1
ATOM 762 O O . LEU A 1 98 ? -9.488 12.064 3.375 1.00 93.62 98 LEU A O 1
ATOM 766 N N . ILE A 1 99 ? -9.949 12.512 5.527 1.00 94.56 99 ILE A N 1
ATOM 767 C CA . ILE A 1 99 ? -9.138 13.737 5.588 1.00 94.56 99 ILE A CA 1
ATOM 768 C C . ILE A 1 99 ? -7.659 13.403 5.371 1.00 94.56 99 ILE A C 1
ATOM 770 O O . ILE A 1 99 ? -7.014 14.006 4.516 1.00 94.56 99 ILE A O 1
ATOM 774 N N . ILE A 1 100 ? -7.126 12.416 6.100 1.00 93.56 100 ILE A N 1
ATOM 775 C CA . ILE A 1 100 ? -5.721 12.000 5.978 1.00 93.56 100 ILE A CA 1
ATOM 776 C C . ILE A 1 100 ? -5.437 11.470 4.567 1.00 93.56 100 ILE A C 1
ATOM 778 O O . ILE A 1 100 ? -4.440 11.844 3.951 1.00 93.56 100 ILE A O 1
ATOM 782 N N . GLY A 1 101 ? -6.330 10.639 4.028 1.00 94.56 101 GLY A N 1
ATOM 783 C CA . GLY A 1 101 ? -6.210 10.101 2.679 1.00 94.56 101 GLY A CA 1
ATOM 784 C C . GLY A 1 101 ? -6.277 11.187 1.606 1.00 94.56 101 GLY A C 1
ATOM 785 O O . GLY A 1 101 ? -5.465 11.174 0.687 1.00 94.56 101 GLY A O 1
ATOM 786 N N . ALA A 1 102 ? -7.175 12.168 1.743 1.00 95.81 102 ALA A N 1
ATOM 787 C CA . ALA A 1 102 ? -7.275 13.298 0.821 1.00 95.81 102 ALA A CA 1
ATOM 788 C C . ALA A 1 102 ? -6.011 14.168 0.840 1.00 95.81 102 ALA A C 1
ATOM 790 O O . ALA A 1 102 ? -5.503 14.518 -0.223 1.00 95.81 102 ALA A O 1
ATOM 791 N N . LEU A 1 103 ? -5.463 14.464 2.024 1.00 96.25 103 LEU A N 1
ATOM 792 C CA . LEU A 1 103 ? -4.192 15.183 2.159 1.00 96.25 103 LEU A CA 1
ATOM 793 C C . LEU A 1 103 ? -3.032 14.400 1.535 1.00 96.25 103 LEU A C 1
ATOM 795 O O . LEU A 1 103 ? -2.207 14.977 0.830 1.00 96.25 103 LEU A O 1
ATOM 799 N N . GLY A 1 104 ? -2.994 13.083 1.744 1.00 94.44 104 GLY A N 1
ATOM 800 C CA . GLY A 1 104 ? -1.995 12.210 1.138 1.00 94.44 104 GLY A CA 1
ATOM 801 C C . GLY A 1 104 ? -2.080 12.176 -0.391 1.00 94.44 104 GLY A C 1
ATOM 802 O O . GLY A 1 104 ? -1.059 12.283 -1.066 1.00 94.44 104 GLY A O 1
ATOM 803 N N . ILE A 1 105 ? -3.290 12.079 -0.951 1.00 95.88 105 ILE A N 1
ATOM 804 C CA . ILE A 1 105 ? -3.513 12.127 -2.404 1.00 95.88 105 ILE A CA 1
ATOM 805 C C . ILE A 1 105 ? -3.128 13.499 -2.962 1.00 95.88 105 ILE A C 1
ATOM 807 O O . ILE A 1 105 ? -2.469 13.565 -3.995 1.00 95.88 105 ILE A O 1
ATOM 811 N N . ALA A 1 106 ? -3.494 14.589 -2.280 1.00 96.12 106 ALA A N 1
ATOM 812 C CA . ALA A 1 106 ? -3.116 15.940 -2.687 1.00 96.12 106 ALA A CA 1
ATOM 813 C C . ALA A 1 106 ? -1.591 16.114 -2.708 1.00 96.12 106 ALA A C 1
ATOM 815 O O . ALA A 1 106 ? -1.048 16.641 -3.677 1.00 96.12 106 ALA A O 1
ATOM 816 N N . TYR A 1 107 ? -0.891 15.611 -1.687 1.00 94.56 107 TYR A N 1
ATOM 817 C CA . TYR A 1 107 ? 0.570 15.598 -1.659 1.00 94.56 107 TYR A CA 1
ATOM 818 C C . TYR A 1 107 ? 1.159 14.803 -2.828 1.00 94.56 107 TYR A C 1
ATOM 820 O O . TYR A 1 107 ? 2.052 15.300 -3.508 1.00 94.56 107 TYR A O 1
ATOM 828 N N . LEU A 1 108 ? 0.642 13.601 -3.103 1.00 93.44 108 LEU A N 1
ATOM 829 C CA . LEU A 1 108 ? 1.098 12.799 -4.239 1.00 93.44 108 LEU A CA 1
ATOM 830 C C . LEU A 1 108 ? 0.868 13.526 -5.570 1.00 93.44 108 LEU A C 1
ATOM 832 O O . LEU A 1 108 ? 1.763 13.547 -6.409 1.00 93.44 108 LEU A O 1
ATOM 836 N N . ALA A 1 109 ? -0.290 14.162 -5.755 1.00 93.31 109 ALA A N 1
ATOM 837 C CA . ALA A 1 109 ? -0.589 14.930 -6.961 1.00 93.31 109 ALA A CA 1
ATOM 838 C C . ALA A 1 109 ? 0.392 16.099 -7.157 1.00 93.31 109 ALA A C 1
ATOM 840 O O . ALA A 1 109 ? 0.915 16.275 -8.257 1.00 93.31 109 ALA A O 1
ATOM 841 N N . MET A 1 110 ? 0.695 16.851 -6.091 1.00 93.31 110 MET A N 1
ATOM 842 C CA . MET A 1 110 ? 1.705 17.917 -6.131 1.00 93.31 110 MET A CA 1
ATOM 843 C C . MET A 1 110 ? 3.097 17.355 -6.439 1.00 93.31 110 MET A C 1
ATOM 845 O O . MET A 1 110 ? 3.774 17.855 -7.336 1.00 93.31 110 MET A O 1
ATOM 849 N N . TYR A 1 111 ? 3.490 16.260 -5.786 1.00 91.69 111 TYR A N 1
ATOM 850 C CA . TYR A 1 111 ? 4.780 15.613 -6.015 1.00 91.69 111 TYR A CA 1
ATOM 851 C C . TYR A 1 111 ? 4.970 15.206 -7.482 1.00 91.69 111 TYR A C 1
ATOM 853 O O . TYR A 1 111 ? 5.982 15.556 -8.089 1.00 91.69 111 TYR A O 1
ATOM 861 N N . PHE A 1 112 ? 3.979 14.530 -8.078 1.00 91.31 112 PHE A N 1
ATOM 862 C CA . PHE A 1 112 ? 4.029 14.134 -9.490 1.00 91.31 112 PHE A CA 1
ATOM 863 C C . PHE A 1 112 ? 3.989 15.334 -10.447 1.00 91.31 112 PHE A C 1
ATOM 865 O O . PHE A 1 112 ? 4.525 15.241 -11.551 1.00 91.31 112 PHE A O 1
ATOM 872 N N . SER A 1 113 ? 3.390 16.459 -10.041 1.00 90.44 113 SER A N 1
ATOM 873 C CA . SER A 1 113 ? 3.394 17.688 -10.844 1.00 90.44 113 SER A CA 1
ATOM 874 C C . SER A 1 113 ? 4.763 18.378 -10.876 1.00 90.44 113 SER A C 1
ATOM 876 O O . SER A 1 113 ? 5.153 18.901 -11.916 1.00 90.44 113 SER A O 1
ATOM 878 N N . GLU A 1 114 ? 5.512 18.337 -9.771 1.00 89.44 114 GLU A N 1
ATOM 879 C CA . GLU A 1 114 ? 6.818 18.996 -9.645 1.00 89.44 114 GLU A CA 1
ATOM 880 C C . GLU A 1 114 ? 7.980 18.115 -10.126 1.00 89.44 114 GLU A C 1
ATOM 882 O O . GLU A 1 114 ? 8.914 18.606 -10.755 1.00 89.44 114 GLU A O 1
ATOM 887 N N . HIS A 1 115 ? 7.928 16.809 -9.846 1.00 82.50 115 HIS A N 1
ATOM 888 C CA . HIS A 1 115 ? 9.039 15.874 -10.068 1.00 82.50 115 HIS A CA 1
ATOM 889 C C . HIS A 1 115 ? 8.809 14.935 -11.268 1.00 82.50 115 HIS A C 1
ATOM 891 O O . HIS A 1 115 ? 9.671 14.115 -11.592 1.00 82.50 115 HIS A O 1
ATOM 897 N N . GLY A 1 116 ? 7.654 15.036 -11.937 1.00 82.94 116 GLY A N 1
ATOM 898 C CA . GLY A 1 116 ? 7.240 14.114 -12.996 1.00 82.94 116 GLY A CA 1
ATOM 899 C C . GLY A 1 116 ? 6.964 12.701 -12.468 1.00 82.94 116 GLY A C 1
ATOM 900 O O . GLY A 1 116 ? 6.742 12.501 -11.276 1.00 82.94 116 GLY A O 1
ATOM 901 N N . PHE A 1 117 ? 6.989 11.691 -13.347 1.00 78.44 117 PHE A N 1
ATOM 902 C CA . PHE A 1 117 ? 6.722 10.282 -12.999 1.00 78.44 117 PHE A CA 1
ATOM 903 C C . PHE A 1 117 ? 7.918 9.605 -12.296 1.00 78.44 117 PHE A C 1
ATOM 905 O O . PHE A 1 117 ? 8.403 8.551 -12.708 1.00 78.44 117 PHE A O 1
ATOM 912 N N . ASN A 1 118 ? 8.435 10.238 -11.242 1.00 81.94 118 ASN A N 1
ATOM 913 C CA . ASN A 1 118 ? 9.558 9.741 -10.459 1.00 81.94 118 ASN A CA 1
ATOM 914 C C . ASN A 1 118 ? 9.063 8.770 -9.374 1.00 81.94 118 ASN A C 1
ATOM 916 O O . ASN A 1 118 ? 8.713 9.166 -8.263 1.00 81.94 118 ASN A O 1
ATOM 920 N N . ILE A 1 119 ? 8.988 7.481 -9.716 1.00 85.56 119 ILE A N 1
ATOM 921 C CA . ILE A 1 119 ? 8.585 6.433 -8.771 1.00 85.56 119 ILE A CA 1
ATOM 922 C C . ILE A 1 119 ? 9.787 6.039 -7.914 1.00 85.56 119 ILE A C 1
ATOM 924 O O . ILE A 1 119 ? 10.717 5.372 -8.362 1.00 85.56 119 ILE A O 1
ATOM 928 N N . THR A 1 120 ? 9.726 6.432 -6.649 1.00 86.12 120 THR A N 1
ATOM 929 C CA . THR A 1 120 ? 10.698 6.098 -5.607 1.00 86.12 120 THR A CA 1
ATOM 930 C C . THR A 1 120 ? 10.080 5.161 -4.581 1.00 86.12 120 THR A C 1
ATOM 932 O O . THR A 1 120 ? 8.862 5.074 -4.439 1.00 86.12 120 THR A O 1
ATOM 935 N N . ILE A 1 121 ? 10.920 4.499 -3.788 1.00 86.81 121 ILE A N 1
ATOM 936 C CA . ILE A 1 121 ? 10.454 3.658 -2.675 1.00 86.81 121 ILE A CA 1
ATOM 937 C C . ILE A 1 121 ? 9.568 4.470 -1.713 1.00 86.81 121 ILE A C 1
ATOM 939 O O . ILE A 1 121 ? 8.550 3.972 -1.244 1.00 86.81 121 ILE A O 1
ATOM 943 N N . ASN A 1 122 ? 9.886 5.747 -1.482 1.00 89.75 122 ASN A N 1
ATOM 944 C CA . ASN A 1 122 ? 9.108 6.621 -0.601 1.00 89.75 122 ASN A CA 1
ATOM 945 C C . ASN A 1 122 ? 7.712 6.929 -1.155 1.00 89.75 122 ASN A C 1
ATOM 947 O O . ASN A 1 122 ? 6.730 6.831 -0.421 1.00 89.75 122 ASN A O 1
ATOM 951 N N . THR A 1 123 ? 7.609 7.270 -2.443 1.00 91.69 123 THR A N 1
ATOM 952 C CA . THR A 1 123 ? 6.304 7.529 -3.075 1.00 91.69 123 THR A CA 1
ATOM 953 C C . THR A 1 123 ? 5.457 6.269 -3.144 1.00 91.69 123 THR A C 1
ATOM 955 O O . THR A 1 123 ? 4.266 6.331 -2.853 1.00 91.69 123 THR A O 1
ATOM 958 N N . VAL A 1 124 ? 6.058 5.113 -3.433 1.00 91.94 124 VAL A N 1
ATOM 959 C CA . VAL A 1 124 ? 5.369 3.815 -3.408 1.00 91.94 124 VAL A CA 1
ATOM 960 C C . VAL A 1 124 ? 4.884 3.455 -2.004 1.00 91.94 124 VAL A C 1
ATOM 962 O O . VAL A 1 124 ? 3.719 3.095 -1.842 1.00 91.94 124 VAL A O 1
ATOM 965 N N . ASN A 1 125 ? 5.720 3.622 -0.977 1.00 93.06 125 ASN A N 1
ATOM 966 C CA . ASN A 1 125 ? 5.329 3.395 0.416 1.00 93.06 125 ASN A CA 1
ATOM 967 C C . ASN A 1 125 ? 4.165 4.303 0.830 1.00 93.06 125 ASN A C 1
ATOM 969 O O . ASN A 1 125 ? 3.211 3.841 1.456 1.00 93.06 125 ASN A O 1
ATOM 973 N N . LEU A 1 126 ? 4.208 5.581 0.440 1.00 94.94 126 LEU A N 1
ATOM 974 C CA . LEU A 1 126 ? 3.126 6.525 0.698 1.00 94.94 126 LEU A CA 1
ATOM 975 C C . LEU A 1 126 ? 1.838 6.134 -0.044 1.00 94.94 126 LEU A C 1
ATOM 977 O O . LEU A 1 126 ? 0.765 6.152 0.558 1.00 94.94 126 LEU A O 1
ATOM 981 N N . MET A 1 127 ? 1.935 5.722 -1.313 1.00 94.81 127 MET A N 1
ATOM 982 C CA . MET A 1 127 ? 0.797 5.220 -2.092 1.00 94.81 127 MET A CA 1
ATOM 983 C C . MET A 1 127 ? 0.149 4.007 -1.418 1.00 94.81 127 MET A C 1
ATOM 985 O O . MET A 1 127 ? -1.067 4.001 -1.231 1.00 94.81 127 MET A O 1
ATOM 989 N N . PHE A 1 128 ? 0.938 3.013 -0.997 1.00 95.38 128 PHE A N 1
ATOM 990 C CA . PHE A 1 128 ? 0.411 1.844 -0.290 1.00 95.38 128 PHE A CA 1
ATOM 991 C C . PHE A 1 128 ? -0.188 2.199 1.068 1.00 95.38 128 PHE A C 1
ATOM 993 O O . PHE A 1 128 ? -1.241 1.666 1.414 1.00 95.38 128 PHE A O 1
ATOM 1000 N N . MET A 1 129 ? 0.420 3.126 1.811 1.00 95.00 129 MET A N 1
ATOM 1001 C CA . MET A 1 129 ? -0.123 3.583 3.088 1.00 95.00 129 MET A CA 1
ATOM 1002 C C . MET A 1 129 ? -1.491 4.250 2.909 1.00 95.00 129 MET A C 1
ATOM 1004 O O . MET A 1 129 ? -2.437 3.900 3.612 1.00 95.00 129 MET A O 1
ATOM 1008 N N . ILE A 1 130 ? -1.625 5.179 1.957 1.00 95.94 130 ILE A N 1
ATOM 1009 C CA . ILE A 1 130 ? -2.892 5.878 1.697 1.00 95.94 130 ILE A CA 1
ATOM 1010 C C . ILE A 1 130 ? -3.946 4.910 1.154 1.00 95.94 130 ILE A C 1
ATOM 1012 O O . ILE A 1 130 ? -5.079 4.909 1.634 1.00 95.94 130 ILE A O 1
ATOM 1016 N N . ALA A 1 131 ? -3.583 4.062 0.188 1.00 95.94 131 ALA A N 1
ATOM 1017 C CA . ALA A 1 131 ? -4.492 3.073 -0.382 1.00 95.94 131 ALA A CA 1
ATOM 1018 C C . ALA A 1 131 ? -4.983 2.083 0.685 1.00 95.94 131 ALA A C 1
ATOM 1020 O O . ALA A 1 131 ? -6.184 1.832 0.792 1.00 95.94 131 ALA A O 1
ATOM 1021 N N . GLY A 1 132 ? -4.074 1.570 1.518 1.00 93.75 132 GLY A N 1
ATOM 1022 C CA . GLY A 1 132 ? -4.398 0.674 2.622 1.00 93.75 132 GLY A CA 1
ATOM 1023 C C . GLY A 1 132 ? -5.308 1.331 3.658 1.00 93.75 132 GLY A C 1
ATOM 1024 O O . GLY A 1 132 ? -6.310 0.729 4.054 1.00 93.75 132 GLY A O 1
ATOM 1025 N N . LEU A 1 133 ? -5.012 2.577 4.040 1.00 94.31 133 LEU A N 1
ATOM 1026 C CA . LEU A 1 133 ? -5.814 3.351 4.987 1.00 94.31 133 LEU A CA 1
ATOM 1027 C C . LEU A 1 133 ? -7.241 3.583 4.464 1.00 94.31 133 LEU A C 1
ATOM 1029 O O . LEU A 1 133 ? -8.208 3.366 5.197 1.00 94.31 133 LEU A O 1
ATOM 1033 N N . LEU A 1 134 ? -7.386 3.978 3.194 1.00 94.44 134 LEU A N 1
ATOM 1034 C CA . LEU A 1 134 ? -8.687 4.207 2.557 1.00 94.44 134 LEU A CA 1
ATOM 1035 C C . LEU A 1 134 ? -9.495 2.911 2.411 1.00 94.44 134 LEU A C 1
ATOM 1037 O O . LEU A 1 134 ? -10.695 2.907 2.693 1.00 94.44 134 LEU A O 1
ATOM 1041 N N . LEU A 1 135 ? -8.849 1.802 2.034 1.00 93.19 135 LEU A N 1
ATOM 1042 C CA . LEU A 1 135 ? -9.510 0.506 1.861 1.00 93.19 135 LEU A CA 1
ATOM 1043 C C . LEU A 1 135 ? -10.061 -0.049 3.187 1.00 93.19 135 LEU A C 1
ATOM 1045 O O . LEU A 1 135 ? -11.141 -0.639 3.210 1.00 93.19 135 LEU A O 1
ATOM 1049 N N . HIS A 1 136 ? -9.367 0.204 4.302 1.00 90.75 136 HIS A N 1
ATOM 1050 C CA . HIS A 1 136 ? -9.775 -0.242 5.641 1.00 90.75 136 HIS A CA 1
ATOM 1051 C C . HIS A 1 136 ? -10.716 0.728 6.369 1.00 90.75 136 HIS A C 1
ATOM 1053 O O . HIS A 1 136 ? -11.214 0.397 7.444 1.00 90.75 136 HIS A O 1
ATOM 1059 N N . LYS A 1 137 ? -11.032 1.886 5.772 1.00 89.25 137 LYS A N 1
ATOM 1060 C CA . LYS A 1 137 ? -12.033 2.879 6.214 1.00 89.25 137 LYS A CA 1
ATOM 1061 C C . LYS A 1 137 ? -11.738 3.607 7.528 1.00 89.25 137 LYS A C 1
ATOM 1063 O O . LYS A 1 137 ? -12.117 4.768 7.622 1.00 89.25 137 LYS A O 1
ATOM 1068 N N . THR A 1 138 ? -11.111 2.976 8.519 1.00 91.50 138 THR A N 1
ATOM 1069 C CA . THR A 1 138 ? -10.726 3.600 9.794 1.00 91.50 138 THR A CA 1
ATOM 1070 C C . THR A 1 138 ? -9.233 3.388 10.061 1.00 91.50 138 THR A C 1
ATOM 1072 O O . THR A 1 138 ? -8.684 2.353 9.663 1.00 91.50 138 THR A O 1
ATOM 1075 N N . PRO A 1 139 ? -8.548 4.335 10.730 1.00 89.62 139 PRO A N 1
ATOM 1076 C CA . PRO A 1 139 ? -7.128 4.184 11.049 1.00 89.62 139 PRO A CA 1
ATOM 1077 C C . PRO A 1 139 ? -6.857 2.950 11.910 1.00 89.62 139 PRO A C 1
ATOM 1079 O O . PRO A 1 139 ? -5.909 2.207 11.658 1.00 89.62 139 PRO A O 1
ATOM 1082 N N . MET A 1 140 ? -7.729 2.675 12.882 1.00 90.94 140 MET A N 1
ATOM 1083 C CA . MET A 1 140 ? -7.584 1.505 13.743 1.00 90.94 140 MET A CA 1
ATOM 1084 C C . MET A 1 140 ? -7.826 0.183 13.014 1.00 90.94 140 MET A C 1
ATOM 1086 O O . MET A 1 140 ? -7.098 -0.777 13.269 1.00 90.94 140 MET A O 1
ATOM 1090 N N . ALA A 1 141 ? -8.771 0.115 12.072 1.00 90.44 141 ALA A N 1
ATOM 1091 C CA . ALA A 1 141 ? -8.936 -1.076 11.241 1.00 90.44 141 ALA A CA 1
ATOM 1092 C C . ALA A 1 141 ? -7.704 -1.330 10.362 1.00 90.44 141 ALA A C 1
ATOM 1094 O O . ALA A 1 141 ? -7.252 -2.470 10.261 1.00 90.44 141 ALA A O 1
ATOM 1095 N N . TYR A 1 142 ? -7.111 -0.274 9.795 1.00 93.25 142 TYR A N 1
ATOM 1096 C CA . TYR A 1 142 ? -5.853 -0.377 9.053 1.00 93.25 142 TYR A CA 1
ATOM 1097 C C . TYR A 1 142 ? -4.710 -0.901 9.938 1.00 93.25 142 TYR A C 1
ATOM 1099 O O . TYR A 1 142 ? -4.014 -1.840 9.554 1.00 93.25 142 TYR A O 1
ATOM 1107 N N . MET A 1 143 ? -4.561 -0.381 11.162 1.00 92.31 143 MET A N 1
ATOM 1108 C CA . MET A 1 143 ? -3.542 -0.849 12.111 1.00 92.31 143 MET A CA 1
ATOM 1109 C C . MET A 1 143 ? -3.721 -2.318 12.513 1.00 92.31 143 MET A C 1
ATOM 1111 O O . MET A 1 143 ? -2.736 -3.058 12.601 1.00 92.31 143 MET A O 1
ATOM 1115 N N . ARG A 1 144 ? -4.963 -2.770 12.735 1.00 91.94 144 ARG A N 1
ATOM 1116 C CA . ARG A 1 144 ? -5.252 -4.186 13.022 1.00 91.94 144 ARG A CA 1
ATOM 11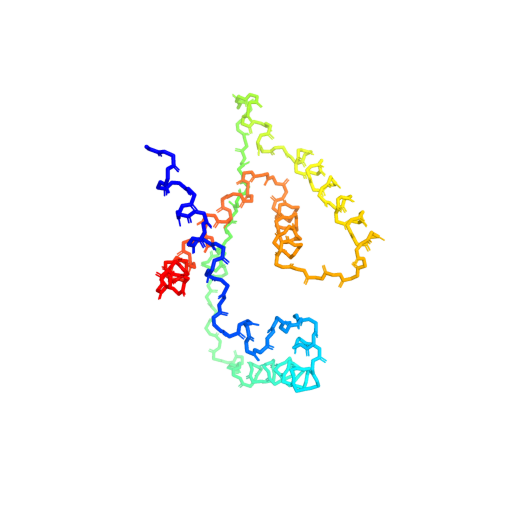17 C C . ARG A 1 144 ? -4.903 -5.079 11.833 1.00 91.94 144 ARG A C 1
ATOM 1119 O O . ARG A 1 144 ? -4.280 -6.122 12.034 1.00 91.94 144 ARG A O 1
ATOM 1126 N N . ALA A 1 145 ? -5.238 -4.646 10.619 1.00 91.88 145 ALA A N 1
ATOM 1127 C CA . ALA A 1 145 ? -4.912 -5.367 9.394 1.00 91.88 145 ALA A CA 1
ATOM 1128 C C . ALA A 1 145 ? -3.397 -5.471 9.166 1.00 91.88 145 ALA A C 1
ATOM 1130 O O . ALA A 1 145 ? -2.891 -6.570 8.944 1.00 91.88 145 ALA A O 1
ATOM 1131 N N . ILE A 1 146 ? -2.648 -4.369 9.317 1.00 92.56 146 ILE A N 1
ATOM 1132 C CA . ILE A 1 146 ? -1.178 -4.399 9.241 1.00 92.56 146 ILE A CA 1
ATOM 1133 C C . ILE A 1 146 ? -0.603 -5.323 10.304 1.00 92.56 146 ILE A C 1
ATOM 1135 O O . ILE A 1 146 ? 0.292 -6.100 10.005 1.00 92.56 146 ILE A O 1
ATOM 1139 N N . SER A 1 147 ? -1.105 -5.274 11.538 1.00 92.12 147 SER A N 1
ATOM 1140 C CA . SER A 1 147 ? -0.597 -6.129 12.617 1.00 92.12 147 SER A CA 1
ATOM 1141 C C . SER A 1 147 ? -0.797 -7.616 12.301 1.00 92.12 147 SER A C 1
ATOM 1143 O O . SER A 1 147 ? 0.084 -8.435 12.564 1.00 92.12 147 SER A O 1
ATOM 1145 N N . ALA A 1 148 ? -1.935 -7.979 11.702 1.00 90.62 148 ALA A N 1
ATOM 1146 C CA . ALA A 1 148 ? -2.185 -9.338 11.235 1.00 90.62 148 ALA A CA 1
ATOM 1147 C C . ALA A 1 148 ? -1.261 -9.731 10.066 1.00 90.62 148 ALA A C 1
ATOM 1149 O O . ALA A 1 148 ? -0.657 -10.806 10.101 1.00 90.62 148 ALA A O 1
ATOM 1150 N N . ALA A 1 149 ? -1.084 -8.848 9.081 1.00 90.69 149 ALA A N 1
ATOM 1151 C CA . ALA A 1 149 ? -0.189 -9.070 7.948 1.00 90.69 149 ALA A CA 1
ATOM 1152 C C . ALA A 1 149 ? 1.285 -9.187 8.381 1.00 90.69 149 ALA A C 1
ATOM 1154 O O . ALA A 1 149 ? 1.978 -10.113 7.968 1.00 90.69 149 ALA A O 1
ATOM 1155 N N . ALA A 1 150 ? 1.740 -8.318 9.287 1.00 91.94 150 ALA A N 1
ATOM 1156 C CA . ALA A 1 150 ? 3.103 -8.283 9.807 1.00 91.94 150 ALA A CA 1
ATOM 1157 C C . ALA A 1 150 ? 3.487 -9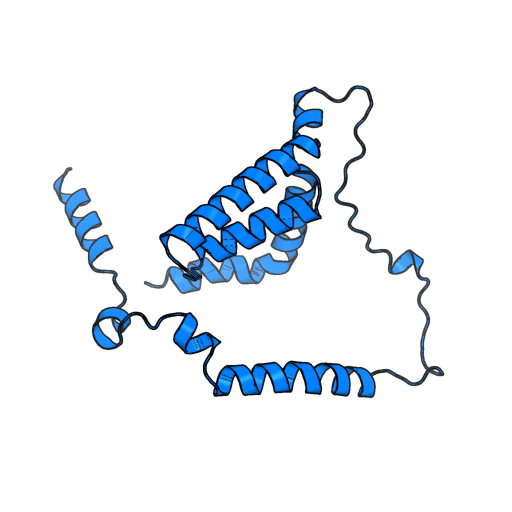.583 10.522 1.00 91.94 150 ALA A C 1
ATOM 1159 O O . ALA A 1 150 ? 4.627 -10.027 10.407 1.00 91.94 150 ALA A O 1
ATOM 1160 N N . ARG A 1 151 ? 2.538 -10.233 11.214 1.00 90.31 151 ARG A N 1
ATOM 1161 C CA . ARG A 1 151 ? 2.759 -11.569 11.793 1.00 90.31 151 ARG A CA 1
ATOM 1162 C C . ARG A 1 151 ? 3.025 -12.617 10.714 1.00 90.31 151 ARG A C 1
ATOM 1164 O O . ARG A 1 151 ? 3.934 -13.425 10.873 1.00 90.31 151 ARG A O 1
ATOM 1171 N N . SER A 1 152 ? 2.288 -12.561 9.607 1.00 90.31 152 SER A N 1
ATOM 1172 C CA . SER A 1 152 ? 2.459 -13.480 8.472 1.00 90.31 152 SER A CA 1
ATOM 1173 C C . SER A 1 152 ? 3.776 -13.246 7.724 1.00 90.31 152 SER A C 1
ATOM 1175 O O . SER A 1 152 ? 4.356 -14.181 7.179 1.00 90.31 152 SER A O 1
ATOM 1177 N N . THR A 1 153 ? 4.294 -12.015 7.735 1.00 92.38 153 THR A N 1
ATOM 1178 C CA . THR A 1 153 ? 5.563 -11.640 7.089 1.00 92.38 153 THR A CA 1
ATOM 1179 C C . THR A 1 153 ? 6.736 -11.500 8.066 1.00 92.38 153 THR A C 1
ATOM 1181 O O . THR A 1 153 ? 7.797 -11.011 7.675 1.00 92.38 153 THR A O 1
ATOM 1184 N N . ALA A 1 154 ? 6.590 -11.922 9.328 1.00 91.75 154 ALA A N 1
ATOM 1185 C CA . ALA A 1 154 ? 7.585 -11.700 10.381 1.00 91.75 154 ALA A CA 1
ATOM 1186 C C . ALA A 1 154 ? 8.964 -12.279 10.030 1.00 91.75 154 ALA A C 1
ATOM 1188 O O . ALA A 1 154 ? 9.985 -11.634 10.261 1.00 91.75 154 ALA A O 1
ATOM 1189 N N . GLY A 1 155 ? 9.000 -13.457 9.396 1.00 89.56 155 GLY A N 1
ATOM 1190 C CA . GLY A 1 155 ? 10.250 -14.078 8.950 1.00 89.56 155 GLY A CA 1
ATOM 1191 C C . GLY A 1 155 ? 11.008 -13.236 7.919 1.00 89.56 155 GLY A C 1
ATOM 1192 O O . GLY A 1 155 ? 12.232 -13.190 7.948 1.00 89.56 155 GLY A O 1
ATOM 1193 N N . ILE A 1 156 ? 10.304 -12.527 7.033 1.00 88.88 156 ILE A N 1
ATOM 1194 C CA . ILE A 1 156 ? 10.920 -11.622 6.050 1.00 88.88 156 ILE A CA 1
ATOM 1195 C C . ILE A 1 156 ? 11.381 -10.335 6.746 1.00 88.88 156 ILE A C 1
ATOM 1197 O O . ILE A 1 156 ? 12.495 -9.873 6.513 1.00 88.88 156 ILE A O 1
ATOM 1201 N N . LEU A 1 157 ? 10.565 -9.790 7.655 1.00 87.94 157 LEU A N 1
ATOM 1202 C CA . LEU A 1 157 ? 10.902 -8.588 8.426 1.00 87.94 157 LEU A CA 1
ATOM 1203 C C . LEU A 1 157 ? 12.182 -8.761 9.250 1.00 87.94 157 LEU A C 1
ATOM 1205 O O . LEU A 1 157 ? 12.998 -7.849 9.288 1.00 87.94 157 LEU A O 1
ATOM 1209 N N . VAL A 1 158 ? 12.384 -9.929 9.867 1.00 87.56 158 VAL A N 1
ATOM 1210 C CA . VAL A 1 158 ? 13.610 -10.227 10.626 1.00 87.56 158 VAL A CA 1
ATOM 1211 C C . VAL A 1 158 ? 14.829 -10.334 9.710 1.00 87.56 158 VAL A C 1
ATOM 1213 O O . VAL A 1 158 ? 15.916 -9.949 10.121 1.00 87.56 158 VAL A O 1
ATOM 1216 N N . GLN A 1 159 ? 14.672 -10.797 8.467 1.00 85.94 159 GLN A N 1
ATOM 1217 C CA . GLN A 1 159 ? 15.779 -10.897 7.511 1.00 85.94 159 GLN A CA 1
ATOM 1218 C C . GLN A 1 159 ? 16.252 -9.527 6.996 1.00 85.94 159 GLN A C 1
ATOM 1220 O O . GLN A 1 159 ? 17.443 -9.359 6.743 1.00 85.94 159 GLN A O 1
ATOM 1225 N N . PHE A 1 160 ? 15.358 -8.536 6.877 1.00 82.44 160 PHE A N 1
ATOM 1226 C CA . PHE A 1 160 ? 15.690 -7.207 6.338 1.00 82.44 160 PHE A CA 1
ATOM 1227 C C . PHE A 1 160 ? 16.871 -6.520 7.054 1.00 82.44 160 PHE A C 1
ATOM 1229 O O . PHE A 1 160 ? 17.809 -6.111 6.365 1.00 82.44 160 PHE A O 1
ATOM 1236 N N . PRO A 1 161 ? 16.905 -6.424 8.400 1.00 83.62 161 PRO A N 1
ATOM 1237 C CA . PRO A 1 161 ? 18.052 -5.881 9.121 1.00 83.62 161 PRO A CA 1
ATOM 1238 C C . PRO A 1 161 ? 19.348 -6.662 8.911 1.00 83.62 161 PRO A C 1
ATOM 1240 O O . PRO A 1 161 ? 20.407 -6.054 8.926 1.00 83.62 161 PRO A O 1
ATOM 1243 N N . PHE A 1 162 ? 19.301 -7.982 8.706 1.00 81.50 162 PHE A N 1
ATOM 1244 C CA . PHE A 1 162 ? 20.515 -8.774 8.476 1.00 81.50 162 PHE A CA 1
ATOM 1245 C C . PHE A 1 162 ? 21.048 -8.621 7.051 1.00 81.50 162 PHE A C 1
ATOM 1247 O O . PHE A 1 162 ? 22.261 -8.593 6.868 1.00 81.50 162 PHE A O 1
ATOM 1254 N N . TYR A 1 163 ? 20.169 -8.450 6.059 1.00 72.19 163 TYR A N 1
ATOM 1255 C CA . TYR A 1 163 ? 20.578 -8.099 4.697 1.00 72.19 163 TYR A CA 1
ATOM 1256 C C . TYR A 1 163 ? 21.146 -6.680 4.599 1.00 72.19 163 TYR A C 1
ATOM 1258 O O . TYR A 1 163 ? 22.062 -6.440 3.818 1.00 72.19 163 TYR A O 1
ATOM 1266 N N . ALA A 1 164 ? 20.617 -5.743 5.388 1.00 64.25 164 ALA A N 1
ATOM 1267 C CA . ALA A 1 164 ? 21.095 -4.362 5.419 1.00 64.25 164 ALA A CA 1
ATOM 1268 C C . ALA A 1 164 ? 22.277 -4.141 6.384 1.00 64.25 164 ALA A C 1
ATOM 1270 O O . ALA A 1 164 ? 23.035 -3.194 6.206 1.00 64.25 164 ALA A O 1
ATOM 1271 N N . GLY A 1 165 ? 22.416 -4.981 7.414 1.00 53.78 165 GLY A N 1
ATOM 1272 C CA . GLY A 1 165 ? 23.328 -4.791 8.546 1.00 53.78 165 GLY A CA 1
ATOM 1273 C C . GLY A 1 165 ? 24.646 -5.557 8.464 1.00 53.78 165 GLY A C 1
ATOM 1274 O O . GLY A 1 165 ? 25.506 -5.359 9.316 1.00 53.78 165 GLY A O 1
ATOM 1275 N N . SER A 1 166 ? 24.853 -6.401 7.449 1.00 49.06 166 SER A N 1
ATOM 1276 C CA . SER A 1 166 ? 26.163 -7.011 7.175 1.00 49.06 166 SER A CA 1
ATOM 1277 C C . SER A 1 166 ? 27.149 -6.059 6.471 1.00 49.06 166 SER A C 1
ATOM 1279 O O . SER A 1 166 ? 28.112 -6.536 5.876 1.00 49.06 166 SER A O 1
ATOM 1281 N N . ASN A 1 167 ? 26.909 -4.740 6.526 1.00 44.78 167 ASN A N 1
ATOM 1282 C CA . ASN A 1 167 ? 27.797 -3.666 6.062 1.00 44.78 167 ASN A CA 1
ATOM 1283 C C . ASN A 1 167 ? 27.776 -2.480 7.038 1.00 44.78 167 ASN A C 1
ATOM 1285 O O . ASN A 1 167 ? 26.688 -1.947 7.344 1.00 44.78 167 ASN A O 1
#

Sequence (167 aa):
MAASLDQCLCWLQHRATPVEHIAGLIPVGDTLFSGFNIFITVALIVVMPFITRMMMPKPSDVVSIDPKLLMEEADFQKQLPKDAPPSERLEESRILTLIIGALGIAYLAMYFSEHGFNITINTVNLMFMIAGLLLHKTPMAYMRAISAAARSTAGILVQFPFYAGSN